Protein AF-A0A929C9S0-F1 (afdb_monomer)

Sequence (49 aa):
MKKFNLLITGVGGQGVILASDIIGEAALAAGYDIKKTDTLGMAQRGGSV

Nearest PDB structures (foldseek):
  5a8w-assembly1_D  TM=4.225E-01  e=6.861E+00  Methanothermobacter wolfeii
  4v4r-assembly1_BP  TM=2.405E-01  e=9.809E+00  Thermus thermophilus

Secondary structure (DSSP, 8-state):
----------BTTSSHHHHHHHHHHHHHHTT-------------TTSB-

Solvent-accessible surface area (backbone atoms only — not comparable to full-atom values): 3326 Å² total; per-residue (Å²): 134,89,85,87,87,86,86,84,72,44,47,27,84,73,48,58,66,58,54,53,49,54,53,48,53,53,39,46,76,71,72,48,92,82,84,88,84,76,82,82,63,88,38,64,71,73,27,78,70

Structure (mmCIF, N/CA/C/O backbone):
data_AF-A0A929C9S0-F1
#
_entry.id   AF-A0A929C9S0-F1
#
loop_
_atom_site.group_PDB
_atom_site.id
_atom_site.type_symbol
_atom_site.label_atom_id
_atom_site.label_alt_id
_atom_site.label_comp_id
_atom_site.label_asym_id
_atom_site.label_entity_id
_atom_site.label_seq_id
_atom_site.pdbx_PDB_ins_code
_atom_site.Cartn_x
_atom_site.Cartn_y
_atom_site.Cartn_z
_atom_site.occupancy
_atom_site.B_iso_or_equiv
_atom_site.auth_seq_id
_atom_site.auth_comp_id
_atom_site.auth_asym_id
_atom_site.auth_atom_id
_atom_site.pdbx_PDB_model_num
ATOM 1 N N . MET A 1 1 ? -5.542 -7.161 19.411 1.00 63.88 1 MET A N 1
ATOM 2 C CA . MET A 1 1 ? -6.027 -6.935 18.029 1.00 63.88 1 MET A CA 1
ATOM 3 C C . MET A 1 1 ? -5.114 -7.659 17.055 1.00 63.88 1 MET A C 1
ATOM 5 O O . MET A 1 1 ? -3.901 -7.547 17.193 1.00 63.88 1 MET A O 1
ATOM 9 N N . LYS A 1 2 ? -5.674 -8.430 16.118 1.00 78.44 2 LYS A N 1
ATOM 10 C CA . LYS A 1 2 ? -4.901 -9.163 15.107 1.00 78.44 2 LYS A CA 1
ATOM 11 C C . LYS A 1 2 ? -4.472 -8.183 14.012 1.00 78.44 2 LYS A C 1
ATOM 13 O O . LYS A 1 2 ? -5.323 -7.510 13.445 1.00 78.44 2 LYS A O 1
ATOM 18 N N . LYS A 1 3 ? -3.167 -8.074 13.760 1.00 87.06 3 LYS A N 1
ATOM 19 C CA . LYS A 1 3 ? -2.616 -7.258 12.669 1.00 87.06 3 LYS A CA 1
ATOM 20 C C . LYS A 1 3 ? -2.541 -8.100 11.398 1.00 87.06 3 LYS A C 1
ATOM 22 O O . LYS A 1 3 ? -2.151 -9.265 11.468 1.00 87.06 3 LYS A O 1
ATOM 27 N N . PHE A 1 4 ? -2.912 -7.512 10.267 1.00 92.25 4 PHE A N 1
ATOM 28 C CA . PHE A 1 4 ? -2.755 -8.106 8.944 1.00 92.25 4 PHE A CA 1
ATOM 29 C C . PHE A 1 4 ? -1.658 -7.341 8.203 1.00 92.25 4 PHE A C 1
ATOM 31 O O . PHE A 1 4 ? -1.745 -6.123 8.082 1.00 92.25 4 PHE A O 1
ATOM 38 N N . ASN A 1 5 ? -0.621 -8.048 7.755 1.00 93.56 5 ASN A N 1
ATOM 39 C CA . ASN A 1 5 ? 0.480 -7.466 6.991 1.00 93.56 5 ASN A CA 1
ATOM 40 C C . ASN A 1 5 ? 0.405 -7.988 5.556 1.00 93.56 5 ASN A C 1
ATOM 42 O O . ASN A 1 5 ? 0.242 -9.192 5.353 1.00 93.56 5 ASN A O 1
ATOM 46 N N . LEU A 1 6 ? 0.558 -7.090 4.585 1.00 92.62 6 LEU A N 1
ATOM 47 C CA . LEU A 1 6 ? 0.558 -7.397 3.160 1.00 92.62 6 LEU A CA 1
ATOM 48 C C . LEU A 1 6 ? 1.862 -6.892 2.541 1.00 92.62 6 LEU A C 1
ATOM 50 O O . LEU A 1 6 ? 2.259 -5.757 2.793 1.00 92.62 6 LEU A O 1
ATOM 54 N N . LEU A 1 7 ? 2.507 -7.732 1.733 1.00 93.00 7 LEU A N 1
ATOM 55 C CA . LEU A 1 7 ? 3.650 -7.357 0.905 1.00 93.00 7 LEU A CA 1
ATOM 56 C C . LEU A 1 7 ? 3.241 -7.501 -0.559 1.00 93.00 7 LEU A C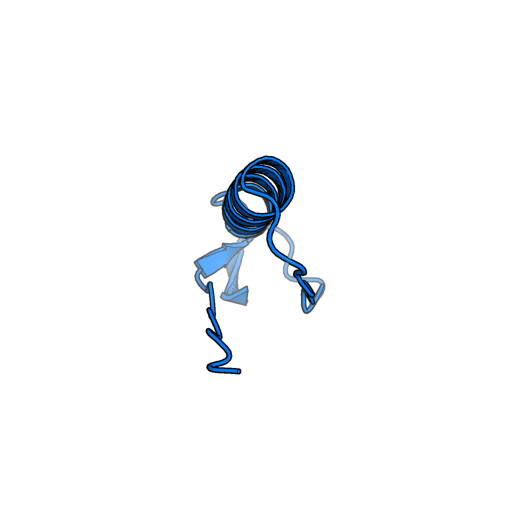 1
ATOM 58 O O . LEU A 1 7 ? 2.813 -8.577 -0.974 1.00 93.00 7 LEU A O 1
ATOM 62 N N . ILE A 1 8 ? 3.370 -6.420 -1.322 1.00 90.94 8 ILE A N 1
ATOM 63 C CA . ILE A 1 8 ? 3.106 -6.395 -2.760 1.00 90.94 8 ILE A CA 1
ATOM 64 C C . ILE A 1 8 ? 4.447 -6.168 -3.449 1.00 90.94 8 ILE A C 1
ATOM 66 O O . ILE A 1 8 ? 5.172 -5.250 -3.081 1.00 90.94 8 ILE A O 1
ATOM 70 N N . THR A 1 9 ? 4.772 -7.015 -4.420 1.00 89.94 9 THR A N 1
ATOM 71 C CA . THR A 1 9 ? 6.007 -6.932 -5.205 1.00 89.94 9 THR A CA 1
ATOM 72 C C . THR A 1 9 ? 5.695 -7.106 -6.685 1.00 89.94 9 THR A C 1
ATOM 74 O O . THR A 1 9 ? 4.707 -7.749 -7.053 1.00 89.94 9 THR A O 1
ATOM 77 N N . GLY A 1 10 ? 6.523 -6.526 -7.542 1.00 88.06 10 GLY A N 1
ATOM 78 C CA . GLY A 1 10 ? 6.444 -6.703 -8.979 1.00 88.06 10 GLY A CA 1
ATOM 79 C C . GLY A 1 10 ? 7.532 -5.926 -9.706 1.00 88.06 10 GLY A C 1
ATOM 80 O O . GLY A 1 10 ? 8.593 -5.626 -9.165 1.00 88.06 10 GLY A O 1
ATOM 81 N N . VAL A 1 11 ? 7.277 -5.613 -10.973 1.00 87.38 11 VAL A N 1
ATOM 82 C CA . VAL A 1 11 ? 8.220 -4.864 -11.807 1.00 87.38 11 VAL A CA 1
ATOM 83 C C . VAL A 1 11 ? 7.745 -3.422 -11.963 1.00 87.38 11 VAL A C 1
ATOM 85 O O . VAL A 1 11 ? 6.558 -3.149 -12.180 1.00 87.38 11 VAL A O 1
ATOM 88 N N . GLY A 1 12 ? 8.685 -2.479 -11.891 1.00 85.25 12 GLY A N 1
ATOM 89 C CA . GLY A 1 12 ? 8.424 -1.059 -12.096 1.00 85.25 12 GLY A CA 1
ATOM 90 C C . GLY A 1 12 ? 7.713 -0.799 -13.427 1.00 85.25 12 GLY A C 1
ATOM 91 O O . GLY A 1 12 ? 8.168 -1.230 -14.488 1.00 85.25 12 GLY A O 1
ATOM 92 N N . GLY A 1 13 ? 6.592 -0.078 -13.369 1.00 85.25 13 GLY A N 1
ATOM 93 C CA . GLY A 1 13 ? 5.739 0.216 -14.526 1.00 85.25 13 GLY A CA 1
ATOM 94 C C . GLY A 1 13 ? 4.558 -0.739 -14.738 1.00 85.25 13 GLY A C 1
ATOM 95 O O . GLY A 1 13 ? 3.800 -0.524 -15.677 1.00 85.25 13 GLY A O 1
ATOM 96 N N . GLN A 1 14 ? 4.364 -1.749 -13.878 1.00 89.75 14 GLN A N 1
ATOM 97 C CA . GLN A 1 14 ? 3.218 -2.677 -13.949 1.00 89.75 14 GLN A CA 1
ATOM 98 C C . GLN A 1 14 ? 2.054 -2.321 -13.008 1.00 89.75 14 GLN A C 1
ATOM 100 O O . GLN A 1 14 ? 1.078 -3.058 -12.929 1.00 89.75 14 GLN A O 1
ATOM 105 N N . GLY A 1 15 ? 2.140 -1.196 -12.291 1.00 90.44 15 GLY A N 1
ATOM 106 C CA . GLY A 1 15 ? 1.061 -0.738 -11.409 1.00 90.44 15 GLY A CA 1
ATOM 107 C C . GLY A 1 15 ? 1.101 -1.295 -9.982 1.00 90.44 15 GLY A C 1
ATOM 108 O O . GLY A 1 15 ? 0.093 -1.228 -9.292 1.00 90.44 15 GLY A O 1
ATOM 109 N N . VAL A 1 16 ? 2.250 -1.793 -9.509 1.00 91.19 16 VAL A N 1
ATOM 110 C CA . VAL A 1 16 ? 2.436 -2.291 -8.126 1.00 91.19 16 VAL A CA 1
ATOM 111 C C . VAL A 1 16 ? 2.022 -1.248 -7.078 1.00 91.19 16 VAL A C 1
ATOM 113 O O 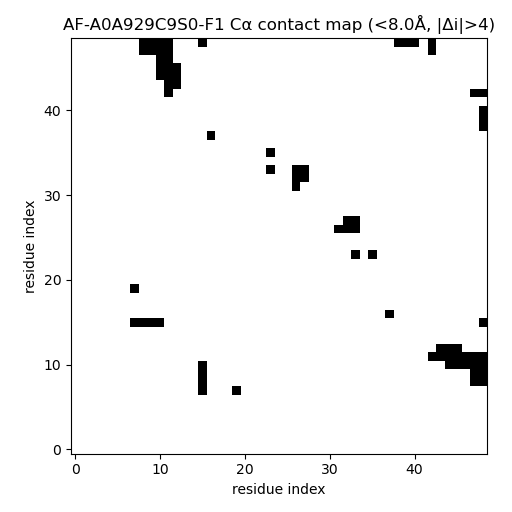. VAL A 1 16 ? 1.265 -1.553 -6.161 1.00 91.19 16 VAL A O 1
ATOM 116 N N . ILE A 1 17 ? 2.461 0.003 -7.256 1.00 89.94 17 ILE A N 1
ATOM 117 C CA . ILE A 1 17 ? 2.120 1.117 -6.356 1.00 89.94 17 ILE A CA 1
ATOM 118 C C . ILE A 1 17 ? 0.620 1.418 -6.417 1.00 89.94 17 ILE A C 1
ATOM 120 O O . ILE A 1 17 ? -0.020 1.508 -5.377 1.00 89.94 17 ILE A O 1
ATOM 124 N N . LEU A 1 18 ? 0.046 1.470 -7.625 1.00 92.62 18 LEU A N 1
ATOM 125 C CA . LEU A 1 18 ? -1.386 1.709 -7.816 1.00 92.62 18 LEU A CA 1
ATOM 126 C C . LEU A 1 18 ? -2.238 0.630 -7.133 1.00 92.62 18 LEU A C 1
ATOM 128 O O . LEU A 1 18 ? -3.225 0.947 -6.480 1.00 92.62 18 LEU A O 1
ATOM 132 N N . ALA A 1 19 ? -1.854 -0.642 -7.247 1.00 94.38 19 ALA A N 1
ATOM 133 C CA . ALA A 1 19 ? -2.542 -1.728 -6.555 1.00 94.38 19 ALA A CA 1
ATOM 134 C C . ALA A 1 19 ? -2.469 -1.559 -5.027 1.00 94.38 19 ALA A C 1
ATOM 136 O O . ALA A 1 19 ? -3.473 -1.744 -4.340 1.00 94.38 19 ALA A O 1
ATOM 137 N N . SER A 1 20 ? -1.301 -1.166 -4.508 1.00 93.56 20 SER A N 1
ATOM 138 C CA . SER A 1 20 ? -1.095 -0.861 -3.087 1.00 93.56 20 SER A CA 1
ATOM 139 C C . SER A 1 20 ? -1.982 0.298 -2.608 1.00 93.56 20 SER A C 1
ATOM 141 O O . SER A 1 20 ? -2.597 0.198 -1.546 1.00 93.56 20 SER A O 1
ATOM 143 N N . ASP A 1 21 ? -2.109 1.362 -3.407 1.00 94.50 21 ASP A N 1
ATOM 144 C CA . ASP A 1 21 ? -2.984 2.507 -3.117 1.00 94.50 21 ASP A CA 1
ATOM 145 C C . ASP A 1 21 ? -4.464 2.109 -3.095 1.00 94.50 21 ASP A C 1
ATOM 147 O O . ASP A 1 21 ? -5.149 2.376 -2.109 1.00 94.50 21 ASP A O 1
ATOM 151 N N . ILE A 1 22 ? -4.942 1.385 -4.116 1.00 97.25 22 ILE A N 1
ATOM 152 C CA . ILE A 1 22 ? -6.342 0.929 -4.201 1.00 97.25 22 ILE A CA 1
ATOM 153 C C . ILE A 1 22 ? -6.718 0.073 -2.985 1.00 97.25 22 ILE A C 1
ATOM 155 O O . ILE A 1 22 ? -7.793 0.240 -2.407 1.00 97.25 22 ILE A O 1
ATOM 159 N N . ILE A 1 23 ? -5.837 -0.844 -2.575 1.00 96.25 23 ILE A N 1
ATOM 160 C CA . ILE A 1 23 ? -6.065 -1.686 -1.393 1.00 96.25 23 ILE A CA 1
ATOM 161 C C . ILE A 1 23 ? -6.120 -0.829 -0.124 1.00 96.25 23 ILE A C 1
ATOM 163 O O . ILE A 1 23 ? -6.977 -1.055 0.733 1.00 96.25 23 ILE A O 1
ATOM 167 N N . GLY A 1 24 ? -5.226 0.156 -0.004 1.00 95.94 24 GLY A N 1
ATOM 168 C CA . GLY A 1 24 ? -5.203 1.073 1.127 1.00 95.94 24 GLY A CA 1
ATOM 169 C C . GLY A 1 24 ? -6.481 1.908 1.232 1.00 95.94 24 GLY A C 1
ATOM 170 O O . GLY A 1 24 ? -7.113 1.947 2.286 1.00 95.94 24 GLY A O 1
ATOM 171 N N . GLU A 1 25 ? -6.912 2.516 0.130 1.00 97.31 25 GLU A N 1
ATOM 172 C CA . GLU A 1 25 ? -8.148 3.302 0.070 1.00 97.31 25 GLU A CA 1
ATOM 173 C C . GLU A 1 25 ? -9.382 2.454 0.393 1.00 97.31 25 GLU A C 1
ATOM 175 O O . GLU A 1 25 ? -10.227 2.874 1.185 1.00 97.31 25 GLU A O 1
ATOM 180 N N . ALA A 1 26 ? -9.462 1.232 -0.142 1.00 97.75 26 ALA A N 1
ATOM 181 C CA . ALA A 1 26 ? -10.551 0.309 0.165 1.00 97.75 26 ALA A CA 1
ATOM 182 C C . ALA A 1 26 ? -10.586 -0.067 1.658 1.00 97.75 26 ALA A C 1
ATOM 184 O O . ALA A 1 26 ? -11.659 -0.121 2.261 1.00 97.75 26 ALA A O 1
ATOM 185 N N . ALA A 1 27 ? -9.424 -0.295 2.275 1.00 96.31 27 ALA A N 1
ATOM 186 C CA . ALA A 1 27 ? -9.334 -0.608 3.698 1.00 96.31 27 ALA A CA 1
ATOM 187 C C . ALA A 1 27 ? -9.706 0.593 4.586 1.00 96.31 27 ALA A C 1
ATOM 189 O O . ALA A 1 27 ? -10.432 0.421 5.567 1.00 96.31 27 ALA A O 1
ATOM 190 N N . LEU A 1 28 ? -9.283 1.807 4.218 1.00 96.62 28 LEU A N 1
ATOM 191 C CA . LEU A 1 28 ? -9.706 3.040 4.889 1.00 96.62 28 LEU A CA 1
ATOM 192 C C . LEU A 1 28 ? -11.222 3.244 4.777 1.00 96.62 28 LEU A C 1
ATOM 194 O O . LEU A 1 28 ? -11.875 3.524 5.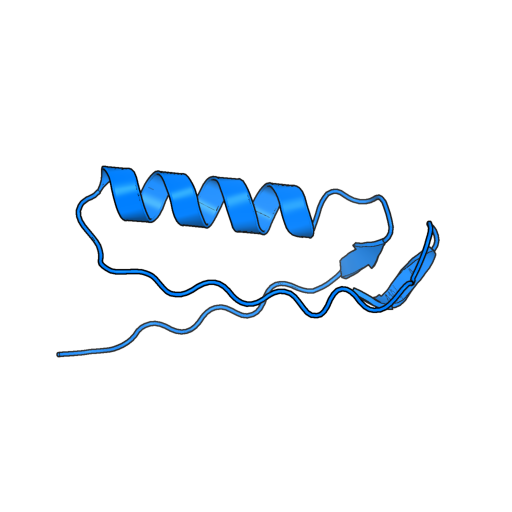782 1.00 96.62 28 LEU A O 1
ATOM 198 N N . ALA A 1 29 ? -11.797 3.043 3.587 1.00 98.00 29 ALA A N 1
ATOM 199 C CA . ALA A 1 29 ? -13.239 3.152 3.356 1.00 98.00 29 ALA A CA 1
ATOM 200 C C . ALA A 1 29 ? -14.049 2.123 4.164 1.00 98.00 29 ALA A C 1
ATOM 202 O O . ALA A 1 29 ? -15.177 2.400 4.568 1.00 98.00 29 ALA A O 1
ATOM 203 N N . ALA A 1 30 ? -13.466 0.956 4.448 1.00 97.00 30 ALA A N 1
ATOM 204 C CA . ALA A 1 30 ? -14.051 -0.065 5.313 1.00 97.00 30 ALA A CA 1
ATOM 205 C C . ALA A 1 30 ? -13.845 0.197 6.824 1.00 97.00 30 ALA A C 1
ATOM 207 O O . ALA A 1 30 ? -14.281 -0.609 7.646 1.00 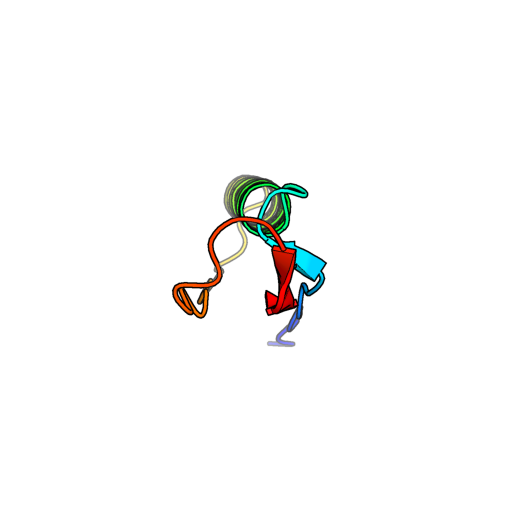97.00 30 ALA A O 1
ATOM 208 N N . GLY A 1 31 ? -13.206 1.310 7.208 1.00 96.94 31 GLY A N 1
ATOM 209 C CA . GLY A 1 31 ? -13.020 1.721 8.603 1.00 96.94 31 GLY A CA 1
ATOM 210 C C . GLY A 1 31 ? -11.814 1.093 9.308 1.00 96.94 31 GLY A C 1
ATOM 211 O O . GLY A 1 31 ? -11.752 1.114 10.539 1.00 96.94 31 GLY A O 1
ATOM 212 N N . TYR A 1 32 ? -10.858 0.527 8.565 1.00 95.19 32 TYR A N 1
ATOM 213 C CA . TYR A 1 32 ? -9.623 -0.002 9.143 1.00 95.19 32 TYR A CA 1
ATOM 214 C C . TYR A 1 32 ? -8.561 1.091 9.308 1.00 95.19 32 TYR A C 1
ATOM 216 O O . T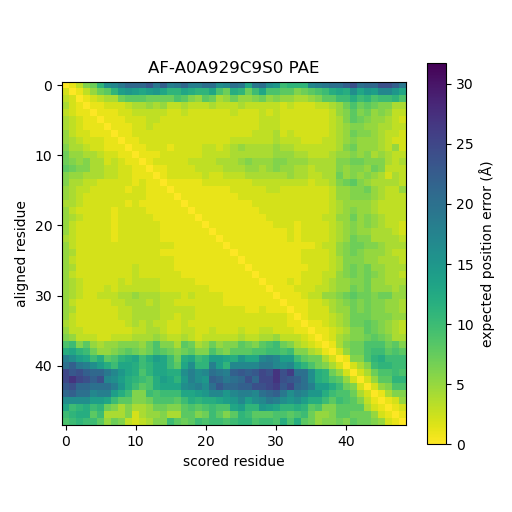YR A 1 32 ? -8.360 1.919 8.424 1.00 95.19 32 TYR A O 1
ATOM 224 N N . ASP A 1 33 ? -7.819 1.036 10.417 1.00 94.38 33 ASP A N 1
ATOM 225 C CA . ASP A 1 33 ? -6.556 1.765 10.554 1.00 94.38 33 ASP A CA 1
ATOM 226 C C . ASP A 1 33 ? -5.469 1.035 9.761 1.00 94.38 33 ASP A C 1
ATOM 228 O O . ASP A 1 33 ? -5.178 -0.139 10.023 1.00 94.38 33 ASP A O 1
ATOM 232 N N . ILE A 1 34 ? -4.877 1.722 8.785 1.00 94.81 34 ILE A N 1
ATOM 233 C CA . ILE A 1 34 ? -3.838 1.159 7.926 1.00 94.81 34 ILE A CA 1
ATOM 234 C C . ILE A 1 34 ? -2.560 1.983 7.981 1.00 94.81 34 ILE A C 1
ATOM 236 O O . ILE A 1 34 ? -2.565 3.202 8.141 1.00 94.81 34 ILE A O 1
ATOM 240 N N . LYS A 1 35 ? -1.437 1.297 7.775 1.00 93.69 35 LYS A N 1
ATOM 241 C CA . LYS A 1 35 ? -0.137 1.922 7.544 1.00 93.69 35 LYS A CA 1
ATOM 242 C C . LYS A 1 35 ? 0.447 1.333 6.277 1.00 93.69 35 LYS A C 1
ATOM 244 O O . LYS A 1 35 ? 0.679 0.128 6.210 1.00 93.69 35 LYS A O 1
ATOM 249 N N . LYS A 1 36 ? 0.676 2.194 5.293 1.00 91.25 36 LYS A N 1
ATOM 250 C CA . LYS A 1 36 ? 1.337 1.857 4.037 1.00 91.25 36 LYS A CA 1
ATOM 251 C C . LYS A 1 36 ? 2.766 2.385 4.078 1.00 91.25 36 LYS A C 1
ATOM 253 O O . LYS A 1 36 ? 3.010 3.484 4.572 1.00 91.25 36 LYS A O 1
ATOM 258 N N . THR A 1 37 ? 3.700 1.584 3.590 1.00 88.69 37 THR A N 1
ATOM 259 C CA . THR A 1 37 ? 5.073 2.005 3.323 1.00 88.69 37 THR A CA 1
ATOM 260 C C . THR A 1 37 ? 5.447 1.468 1.957 1.00 88.69 37 THR A C 1
ATOM 262 O O . THR A 1 37 ? 5.206 0.296 1.671 1.00 88.69 37 THR A O 1
ATOM 265 N N . ASP A 1 38 ? 6.012 2.323 1.118 1.00 79.81 38 ASP A N 1
ATOM 266 C CA . ASP A 1 38 ? 6.512 1.933 -0.189 1.00 79.81 38 ASP A CA 1
ATOM 267 C C . ASP A 1 38 ? 8.008 2.204 -0.205 1.00 79.81 38 ASP A C 1
ATOM 269 O O . ASP A 1 38 ? 8.470 3.304 0.112 1.00 79.81 38 ASP A O 1
ATOM 273 N N . THR A 1 39 ? 8.784 1.195 -0.588 1.00 69.12 39 THR A N 1
ATOM 274 C CA . THR A 1 39 ? 10.193 1.421 -0.888 1.00 69.12 39 THR A CA 1
ATOM 275 C C . THR A 1 39 ? 10.234 2.021 -2.284 1.00 69.12 39 THR A C 1
ATOM 277 O O . THR A 1 39 ? 10.245 1.296 -3.274 1.00 69.12 39 THR A O 1
ATOM 280 N N . LEU A 1 40 ? 10.221 3.353 -2.379 1.00 62.44 40 LEU A N 1
ATOM 281 C CA . LEU A 1 40 ? 10.497 4.079 -3.622 1.00 62.44 40 LEU A CA 1
ATOM 282 C C . LEU A 1 40 ? 11.988 3.927 -3.974 1.00 62.44 40 LEU A C 1
ATOM 284 O O . LEU A 1 40 ? 12.750 4.890 -4.013 1.00 62.44 40 LEU A O 1
ATOM 288 N N . GLY A 1 41 ? 12.432 2.690 -4.191 1.00 55.41 41 GLY A N 1
ATOM 289 C CA . GLY A 1 41 ? 13.667 2.420 -4.902 1.00 55.41 41 GLY A CA 1
ATOM 290 C C . GLY A 1 41 ? 13.468 2.932 -6.319 1.00 55.41 41 GLY A C 1
ATOM 291 O O . GLY A 1 41 ? 12.478 2.602 -6.963 1.00 55.41 41 GLY A O 1
ATOM 292 N N . MET A 1 42 ? 14.383 3.772 -6.790 1.00 52.50 42 MET A N 1
ATOM 293 C CA . MET A 1 42 ? 14.371 4.474 -8.080 1.00 52.50 42 MET A CA 1
ATOM 294 C C . MET A 1 42 ? 14.423 3.549 -9.320 1.00 52.50 42 MET A C 1
ATOM 296 O O . MET A 1 42 ? 14.964 3.926 -10.357 1.00 52.50 42 MET A O 1
ATOM 300 N 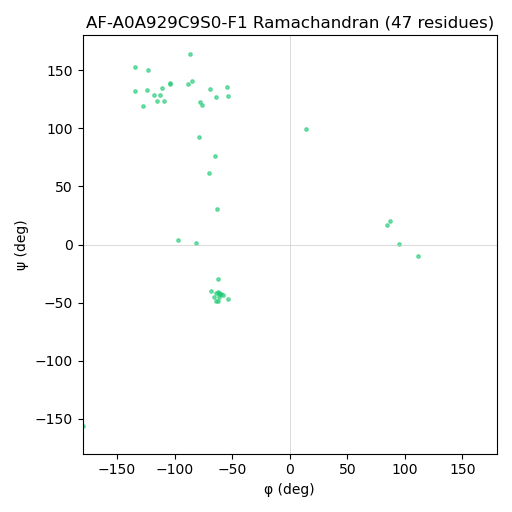N . ALA A 1 43 ? 13.876 2.336 -9.237 1.00 55.12 43 ALA A N 1
ATOM 301 C CA . ALA A 1 43 ? 13.623 1.422 -10.335 1.00 55.12 43 ALA A CA 1
ATOM 302 C C . ALA A 1 43 ? 12.569 2.020 -11.284 1.00 55.12 43 ALA A C 1
ATOM 304 O O . ALA A 1 43 ? 11.401 1.627 -11.315 1.00 55.12 43 ALA A O 1
ATOM 305 N N . GLN A 1 44 ? 13.003 2.993 -12.087 1.00 59.28 44 GLN A N 1
ATOM 306 C CA . GLN A 1 44 ? 12.325 3.359 -13.319 1.00 59.28 44 GLN A CA 1
ATOM 307 C C . GLN A 1 44 ? 12.185 2.103 -14.186 1.00 59.28 44 GLN A C 1
ATOM 309 O O . GLN A 1 44 ? 13.105 1.295 -14.271 1.00 59.28 44 GLN A O 1
ATOM 314 N N . ARG A 1 45 ? 10.985 1.939 -14.754 1.00 61.94 45 ARG A N 1
ATOM 315 C CA . ARG A 1 45 ? 10.562 0.948 -15.759 1.00 61.94 45 ARG A CA 1
ATOM 316 C C . ARG A 1 45 ? 11.537 -0.230 -15.964 1.00 61.94 45 ARG A C 1
ATOM 318 O O . ARG A 1 45 ? 12.498 -0.116 -16.717 1.00 61.94 45 ARG A O 1
ATOM 325 N N . GLY A 1 46 ? 11.239 -1.373 -15.342 1.00 63.09 46 GLY A N 1
ATOM 326 C CA . GLY A 1 46 ? 11.995 -2.622 -15.521 1.00 63.09 46 GLY A CA 1
ATOM 327 C C . GLY A 1 46 ? 12.812 -3.102 -14.315 1.00 63.09 46 GLY A C 1
ATOM 328 O O . GLY A 1 46 ? 13.266 -4.242 -14.335 1.00 63.09 46 GLY A O 1
ATOM 329 N N . GLY A 1 47 ? 12.975 -2.296 -13.259 1.00 73.12 47 GLY A N 1
ATOM 330 C CA . GLY A 1 47 ? 13.582 -2.755 -11.999 1.00 73.12 47 GLY A CA 1
ATOM 331 C C . GLY A 1 47 ? 12.576 -3.396 -11.029 1.00 73.12 47 GLY A C 1
ATOM 332 O O . GLY A 1 47 ? 11.364 -3.232 -11.189 1.00 73.12 47 GLY A O 1
ATOM 333 N N . SER A 1 48 ? 13.083 -4.131 -10.032 1.00 72.94 48 SER A N 1
ATOM 334 C CA . SER A 1 48 ? 12.271 -4.762 -8.982 1.00 72.94 48 SER A CA 1
ATOM 335 C C . SER A 1 48 ? 11.670 -3.721 -8.044 1.00 72.94 48 SER A C 1
ATOM 337 O O . SER A 1 48 ? 12.387 -2.830 -7.576 1.00 72.94 48 S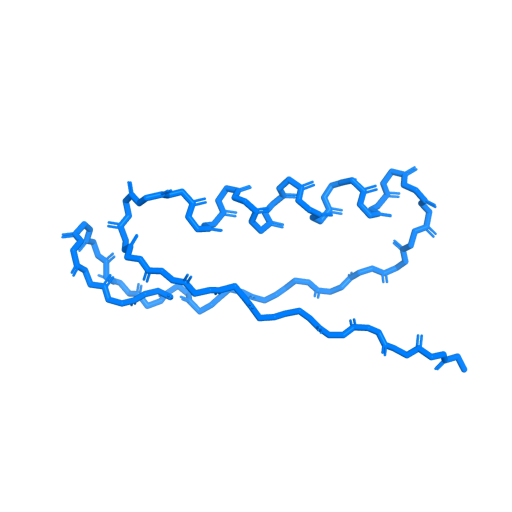ER A O 1
ATOM 339 N N . VAL A 1 49 ?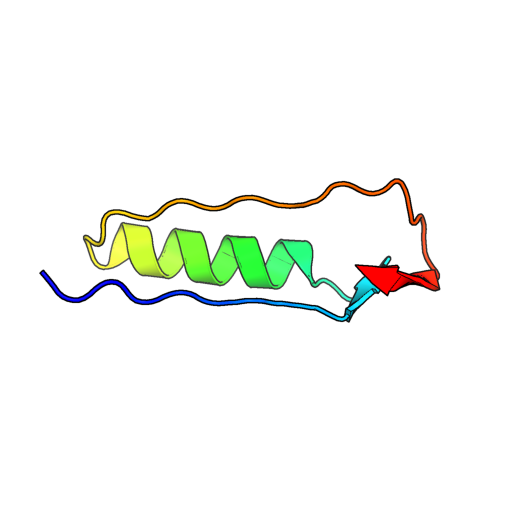 10.382 -3.881 -7.755 1.00 68.81 49 VAL A N 1
ATOM 340 C CA . VAL A 1 49 ? 9.597 -3.072 -6.818 1.00 68.81 49 VAL A CA 1
ATOM 341 C C . VAL A 1 49 ? 8.944 -3.987 -5.789 1.00 68.81 49 VAL A C 1
ATOM 343 O O . VAL A 1 49 ? 8.481 -5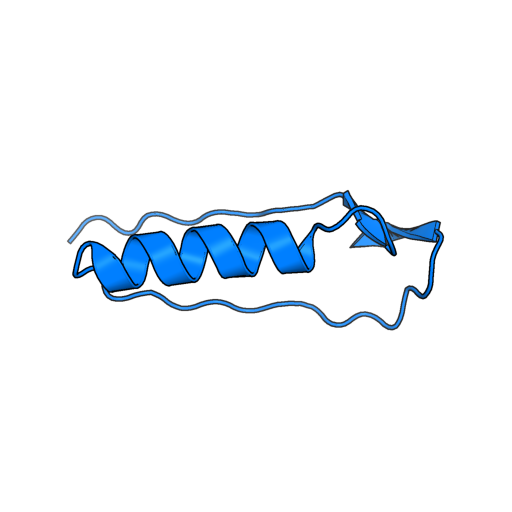.093 -6.163 1.00 68.81 49 VAL A O 1
#

Radius of gyration: 12.29 Å; Cα contacts (8 Å, |Δi|>4): 38; chains: 1; bounding box: 28×14×34 Å

Foldseek 3Di:
DDDDDDDFKDAAPPCSVVVQVVVVVVCVVVVDDDDDDDPPPVRHGGDID

Mean predicted aligned error: 5.27 Å

pLDDT: mean 85.0, std 13.49, range [52.5, 98.0]